Protein AF-A0A699X7J4-F1 (afdb_monomer_lite)

Structure (mmCIF, N/CA/C/O backbone):
data_AF-A0A699X7J4-F1
#
_entry.id   AF-A0A699X7J4-F1
#
loop_
_atom_site.group_PDB
_atom_site.id
_atom_site.type_symbol
_atom_site.label_atom_id
_atom_site.label_alt_id
_atom_site.label_comp_id
_atom_site.label_asym_id
_atom_site.label_entity_id
_atom_site.label_seq_id
_atom_site.pdbx_PDB_ins_code
_atom_site.Cartn_x
_atom_site.Cartn_y
_atom_site.Cartn_z
_atom_site.occupancy
_atom_site.B_iso_or_equiv
_atom_site.auth_seq_id
_atom_site.auth_comp_id
_atom_site.auth_asym_id
_atom_site.auth_atom_id
_atom_site.pdbx_PDB_model_num
ATOM 1 N N . LEU A 1 1 ? 2.467 -15.435 -16.983 1.00 71.25 1 LEU A N 1
ATOM 2 C CA . LEU A 1 1 ? 2.600 -14.748 -15.679 1.00 71.25 1 LEU A CA 1
ATOM 3 C C . LEU A 1 1 ? 1.220 -14.730 -15.041 1.00 71.25 1 LEU A C 1
ATOM 5 O O . LEU A 1 1 ? 0.266 -14.826 -15.805 1.00 71.25 1 LEU A O 1
ATOM 9 N N . PRO A 1 2 ? 1.104 -14.717 -13.706 1.00 89.44 2 PRO A N 1
ATOM 10 C CA . PRO A 1 2 ? -0.199 -14.626 -13.056 1.00 89.44 2 PRO A CA 1
ATOM 11 C C . PRO A 1 2 ? -0.849 -13.268 -13.343 1.00 89.44 2 PRO A C 1
ATOM 13 O O . PRO A 1 2 ? -0.153 -12.257 -13.371 1.00 89.44 2 PRO A O 1
ATOM 16 N N . ASP A 1 3 ? -2.169 -13.260 -13.523 1.00 94.38 3 ASP A N 1
ATOM 17 C CA . ASP A 1 3 ? -2.952 -12.026 -13.681 1.00 94.38 3 ASP A CA 1
ATOM 18 C C . ASP A 1 3 ? -3.275 -11.368 -12.329 1.00 94.38 3 ASP A C 1
ATOM 20 O O . ASP A 1 3 ? -3.465 -10.159 -12.250 1.00 94.38 3 ASP A O 1
ATOM 24 N N . ILE A 1 4 ? -3.319 -12.164 -11.253 1.00 97.06 4 ILE A N 1
ATOM 25 C CA . ILE A 1 4 ? -3.595 -11.716 -9.883 1.00 97.06 4 ILE A CA 1
ATOM 26 C C . ILE A 1 4 ? -2.515 -12.273 -8.958 1.00 97.06 4 ILE A C 1
ATOM 28 O O . ILE A 1 4 ? -2.197 -13.464 -9.000 1.00 97.06 4 ILE A O 1
ATOM 32 N N . VAL A 1 5 ? -1.977 -11.412 -8.098 1.00 96.69 5 VAL A N 1
ATOM 33 C CA . VAL A 1 5 ? -1.006 -11.772 -7.063 1.00 96.69 5 VAL A CA 1
ATOM 34 C C . VAL A 1 5 ? -1.542 -11.299 -5.718 1.00 96.69 5 VAL A C 1
ATOM 36 O O . VAL A 1 5 ? -1.913 -10.140 -5.575 1.00 96.69 5 VAL A O 1
ATOM 39 N N . ILE A 1 6 ? -1.570 -12.204 -4.740 1.00 97.00 6 ILE A N 1
ATOM 40 C CA . ILE A 1 6 ? -1.948 -11.916 -3.354 1.00 97.00 6 ILE A CA 1
ATOM 41 C C . ILE A 1 6 ? -0.735 -12.225 -2.483 1.00 97.00 6 ILE A C 1
ATOM 43 O O . ILE A 1 6 ? -0.165 -13.315 -2.577 1.00 97.00 6 ILE A O 1
ATOM 47 N N . ALA A 1 7 ? -0.321 -11.267 -1.660 1.00 94.81 7 ALA A N 1
ATOM 48 C CA . ALA A 1 7 ? 0.834 -11.403 -0.784 1.00 94.81 7 ALA A CA 1
ATOM 49 C C . ALA A 1 7 ? 0.759 -10.419 0.383 1.00 94.81 7 ALA A C 1
ATOM 51 O O . ALA A 1 7 ? 0.102 -9.387 0.289 1.00 94.81 7 ALA A O 1
ATOM 52 N N . THR A 1 8 ? 1.501 -10.718 1.449 1.00 93.56 8 THR A N 1
ATOM 53 C CA . THR A 1 8 ? 1.848 -9.717 2.463 1.00 93.56 8 THR A CA 1
ATOM 54 C C . THR A 1 8 ? 2.769 -8.663 1.852 1.00 93.56 8 THR A C 1
ATOM 56 O O . THR A 1 8 ? 3.511 -8.956 0.902 1.00 93.56 8 THR A O 1
ATOM 59 N N . SER A 1 9 ? 2.770 -7.448 2.405 1.00 92.25 9 SER A N 1
ATOM 60 C CA . SER A 1 9 ? 3.544 -6.335 1.838 1.00 92.25 9 SER A CA 1
ATOM 61 C C . SER A 1 9 ? 5.043 -6.661 1.778 1.00 92.25 9 SER A C 1
ATOM 63 O O . SER A 1 9 ? 5.692 -6.446 0.754 1.00 92.25 9 SER A O 1
ATOM 65 N N . THR A 1 10 ? 5.565 -7.321 2.814 1.00 92.62 10 THR A N 1
ATOM 66 C CA . THR A 1 10 ? 6.954 -7.794 2.900 1.00 92.62 10 THR A CA 1
ATOM 67 C C . THR A 1 10 ? 7.333 -8.740 1.757 1.00 92.62 10 THR A C 1
ATOM 69 O O . THR A 1 10 ? 8.423 -8.631 1.191 1.00 92.62 10 THR A O 1
ATOM 72 N N . ARG A 1 11 ? 6.445 -9.664 1.364 1.00 94.88 11 ARG A N 1
ATOM 73 C CA . ARG A 1 11 ? 6.698 -10.598 0.254 1.00 94.88 11 ARG A CA 1
ATOM 74 C C . ARG A 1 11 ? 6.549 -9.941 -1.106 1.00 94.88 11 ARG A C 1
ATOM 76 O O . ARG A 1 11 ? 7.405 -10.166 -1.960 1.00 94.88 11 ARG A O 1
ATOM 83 N N . ALA A 1 12 ? 5.522 -9.115 -1.289 1.00 95.12 12 ALA A N 1
ATOM 84 C CA . ALA A 1 12 ? 5.355 -8.343 -2.515 1.00 95.12 12 ALA A CA 1
ATOM 85 C C . ALA A 1 12 ? 6.590 -7.467 -2.773 1.00 95.12 12 ALA A C 1
ATOM 87 O O . ALA A 1 12 ? 7.173 -7.524 -3.854 1.00 95.12 12 ALA A O 1
ATOM 88 N N . ASN A 1 13 ? 7.056 -6.750 -1.749 1.00 94.44 13 ASN A N 1
ATOM 89 C CA . ASN A 1 13 ? 8.235 -5.896 -1.819 1.00 94.44 13 ASN A CA 1
ATOM 90 C C . ASN A 1 13 ? 9.498 -6.681 -2.223 1.00 94.44 13 ASN A C 1
ATOM 92 O O . ASN A 1 13 ? 10.221 -6.270 -3.130 1.00 94.44 13 ASN A O 1
ATOM 96 N N . GLN A 1 14 ? 9.723 -7.859 -1.631 1.00 95.06 14 GLN A N 1
ATOM 97 C CA . GLN A 1 14 ? 10.839 -8.736 -2.009 1.00 95.06 14 GLN A CA 1
ATOM 98 C C . GLN A 1 14 ? 10.786 -9.177 -3.478 1.00 95.06 14 GLN A C 1
ATOM 100 O O . GLN A 1 14 ? 11.824 -9.200 -4.138 1.00 95.06 14 GLN A O 1
ATOM 105 N N . TRP A 1 15 ? 9.606 -9.540 -3.991 1.00 96.19 15 TRP A N 1
ATOM 106 C CA . TRP A 1 15 ? 9.452 -9.975 -5.383 1.00 96.19 15 TRP A CA 1
ATOM 107 C C . TRP A 1 15 ? 9.608 -8.842 -6.389 1.00 96.19 15 TRP A C 1
ATOM 109 O O . TRP A 1 15 ? 10.110 -9.072 -7.487 1.00 96.19 15 TRP A O 1
ATOM 119 N N . VAL A 1 16 ? 9.190 -7.631 -6.030 1.00 95.44 16 VAL A N 1
ATOM 120 C CA . VAL A 1 16 ? 9.404 -6.451 -6.872 1.00 95.44 16 VAL A CA 1
ATOM 121 C C . VAL A 1 16 ? 10.895 -6.110 -6.911 1.00 95.44 16 VAL A C 1
ATOM 123 O O . VAL A 1 16 ? 11.470 -5.988 -7.989 1.00 95.44 16 VAL A O 1
ATOM 126 N N . ASN A 1 17 ? 11.554 -6.060 -5.751 1.00 93.81 17 ASN A N 1
ATOM 127 C CA . ASN A 1 17 ? 12.971 -5.698 -5.650 1.00 93.81 17 ASN A CA 1
ATOM 128 C C . ASN A 1 17 ? 13.929 -6.706 -6.303 1.00 93.81 17 ASN A C 1
ATOM 130 O O . ASN A 1 17 ? 15.015 -6.325 -6.731 1.00 93.81 17 ASN A O 1
ATOM 134 N N . ASN A 1 18 ? 13.556 -7.986 -6.378 1.00 95.62 18 ASN A N 1
ATOM 135 C CA . ASN A 1 18 ? 14.353 -9.007 -7.064 1.00 95.62 18 ASN A CA 1
ATOM 136 C C . ASN A 1 18 ? 13.894 -9.280 -8.510 1.00 95.62 18 ASN A C 1
ATOM 138 O O . ASN A 1 18 ? 14.314 -10.277 -9.097 1.00 95.62 18 ASN A O 1
ATOM 142 N N . GLU A 1 19 ? 13.016 -8.432 -9.052 1.00 93.12 19 GLU A N 1
ATOM 143 C CA . GLU A 1 19 ? 12.459 -8.505 -10.410 1.00 93.12 19 GLU A CA 1
ATOM 144 C C . GLU A 1 19 ? 11.656 -9.784 -10.733 1.00 93.12 19 GLU A C 1
ATOM 146 O O . GLU A 1 19 ? 11.340 -10.050 -11.897 1.00 93.12 19 GLU A O 1
ATOM 151 N N . SER A 1 20 ? 11.270 -10.574 -9.723 1.00 95.00 20 SER A N 1
ATOM 152 C CA . SER A 1 20 ? 10.381 -11.734 -9.909 1.00 95.00 20 SER A CA 1
ATOM 153 C C . SER A 1 20 ? 8.933 -11.318 -10.179 1.00 95.00 20 SER A C 1
ATOM 155 O O . SER A 1 20 ? 8.195 -12.056 -10.835 1.00 95.00 20 SER A O 1
ATOM 157 N N . LEU A 1 21 ? 8.526 -10.141 -9.691 1.00 95.06 21 LEU A N 1
ATOM 158 C CA . LEU A 1 21 ? 7.240 -9.510 -9.971 1.00 95.06 21 LEU A CA 1
ATOM 159 C C . LEU A 1 21 ? 7.469 -8.161 -10.657 1.00 95.06 21 LEU A C 1
ATOM 161 O O . LEU A 1 21 ? 8.026 -7.240 -10.067 1.00 95.06 21 LEU A O 1
ATOM 165 N N . LYS A 1 22 ? 7.012 -8.044 -11.904 1.00 94.62 22 LYS A N 1
ATOM 166 C CA . LYS A 1 22 ? 7.080 -6.802 -12.680 1.00 94.62 22 LYS A CA 1
ATOM 167 C C . LYS A 1 22 ? 5.785 -6.021 -12.539 1.00 94.62 22 LYS A C 1
ATOM 169 O O . LYS A 1 22 ? 4.711 -6.597 -12.701 1.00 94.62 22 LYS A O 1
ATOM 174 N N . LEU A 1 23 ? 5.895 -4.723 -12.272 1.00 95.00 23 LEU A N 1
ATOM 175 C CA . LEU A 1 23 ? 4.738 -3.852 -12.067 1.00 95.00 23 LEU A CA 1
ATOM 176 C C . LEU A 1 23 ? 4.331 -3.083 -13.328 1.00 95.00 23 LEU A C 1
ATOM 178 O O . LEU A 1 23 ? 3.293 -2.444 -13.301 1.00 95.00 23 LEU A O 1
ATOM 182 N N . ASP A 1 24 ? 5.073 -3.174 -14.440 1.00 94.00 24 ASP A N 1
ATOM 183 C CA . ASP A 1 24 ? 4.865 -2.354 -15.651 1.00 94.00 24 ASP A CA 1
ATOM 184 C C . ASP A 1 24 ? 3.434 -2.402 -16.221 1.00 94.00 24 ASP A C 1
ATOM 186 O O . ASP A 1 24 ? 2.985 -1.453 -16.858 1.00 94.00 24 ASP A O 1
ATOM 190 N N . ALA A 1 25 ? 2.724 -3.516 -16.015 1.00 94.19 25 ALA A N 1
ATOM 191 C CA . ALA A 1 25 ? 1.354 -3.732 -16.480 1.00 94.19 25 ALA A CA 1
ATOM 192 C C . ALA A 1 25 ? 0.314 -3.733 -15.342 1.00 94.19 25 ALA A C 1
ATOM 194 O O . ALA A 1 25 ? -0.831 -4.125 -15.567 1.00 94.19 25 ALA A O 1
ATOM 195 N N . LEU A 1 26 ? 0.700 -3.348 -14.120 1.00 96.69 26 LEU A N 1
ATOM 196 C CA . LEU A 1 26 ? -0.203 -3.318 -12.973 1.00 96.69 26 LEU A CA 1
ATOM 197 C C . LEU A 1 26 ? -1.294 -2.267 -13.200 1.00 96.69 26 LEU A C 1
ATOM 199 O O . LEU A 1 26 ? -1.000 -1.109 -13.480 1.00 96.69 26 LEU A O 1
ATOM 203 N N . GLN A 1 27 ? -2.553 -2.675 -13.057 1.00 96.94 27 GLN A N 1
ATOM 204 C CA . GLN A 1 27 ? -3.708 -1.782 -13.201 1.00 96.94 27 GLN A CA 1
ATOM 205 C C . GLN A 1 27 ? -4.379 -1.467 -11.866 1.00 96.94 27 GLN A C 1
ATOM 207 O O . GLN A 1 27 ? -4.907 -0.372 -11.692 1.00 96.94 27 GLN A O 1
ATOM 212 N N . HIS A 1 28 ? -4.337 -2.407 -10.920 1.00 97.00 28 HIS A N 1
ATOM 213 C CA . HIS A 1 28 ? -5.031 -2.296 -9.645 1.00 97.00 28 HIS A CA 1
ATOM 214 C C . HIS A 1 28 ? -4.116 -2.698 -8.492 1.00 97.00 28 HIS A C 1
ATOM 216 O O . HIS A 1 28 ? -3.471 -3.745 -8.547 1.00 97.00 28 HIS A O 1
ATOM 222 N N . LEU A 1 29 ? -4.103 -1.883 -7.441 1.00 96.56 29 LEU A N 1
ATOM 223 C CA . LEU A 1 29 ? -3.525 -2.214 -6.144 1.00 96.56 29 LEU A CA 1
ATOM 224 C C . LEU A 1 29 ? -4.640 -2.204 -5.101 1.00 96.56 29 LEU A C 1
ATOM 226 O O . LEU A 1 29 ? -5.381 -1.229 -4.997 1.00 96.56 29 LEU A O 1
ATOM 230 N N . ILE A 1 30 ? -4.745 -3.283 -4.331 1.00 96.94 30 ILE A N 1
ATOM 231 C CA . ILE A 1 30 ? -5.735 -3.429 -3.265 1.00 96.94 30 ILE A CA 1
ATOM 232 C C . ILE A 1 30 ? -4.975 -3.648 -1.960 1.00 96.94 30 ILE A C 1
ATOM 234 O O . ILE A 1 30 ? -4.148 -4.558 -1.882 1.00 96.94 30 ILE A O 1
ATOM 238 N N . ILE A 1 31 ? -5.250 -2.812 -0.962 1.00 94.62 31 ILE A N 1
ATOM 239 C CA . ILE A 1 31 ? -4.756 -2.966 0.407 1.00 94.62 31 ILE A CA 1
ATOM 240 C C . ILE A 1 31 ? -5.957 -3.335 1.271 1.00 94.62 31 ILE A C 1
ATOM 242 O O . ILE A 1 31 ? -6.860 -2.523 1.459 1.00 94.62 31 ILE A O 1
ATOM 246 N N . ASP A 1 32 ? -5.973 -4.574 1.744 1.00 94.19 32 ASP A N 1
ATOM 247 C CA . ASP A 1 32 ? -6.982 -5.078 2.674 1.00 94.19 32 ASP A CA 1
ATOM 248 C C . ASP A 1 32 ? -6.474 -4.962 4.116 1.00 94.19 32 ASP A C 1
ATOM 250 O O . ASP A 1 32 ? -5.261 -4.966 4.326 1.00 94.19 32 ASP A O 1
ATOM 254 N N . GLU A 1 33 ? -7.387 -4.839 5.081 1.00 92.75 33 GLU A N 1
ATOM 255 C CA . GLU A 1 33 ? -7.081 -4.617 6.507 1.00 92.75 33 GLU A CA 1
ATOM 256 C C . GLU A 1 33 ? -5.998 -3.538 6.720 1.00 92.75 33 GLU A C 1
ATOM 258 O O . GLU A 1 33 ? -4.976 -3.755 7.374 1.00 92.75 33 GLU A O 1
ATOM 263 N N . ALA A 1 34 ? -6.179 -2.374 6.092 1.00 91.56 34 ALA A N 1
ATOM 264 C CA . ALA A 1 34 ? -5.139 -1.354 5.973 1.00 91.56 34 ALA A CA 1
ATOM 265 C C . ALA A 1 34 ? -4.608 -0.839 7.330 1.00 91.56 34 ALA A C 1
ATOM 267 O O . ALA A 1 34 ? -3.419 -0.539 7.444 1.00 91.56 34 ALA A O 1
ATOM 268 N N . ASP A 1 35 ? -5.452 -0.797 8.363 1.00 87.81 35 ASP A N 1
ATOM 269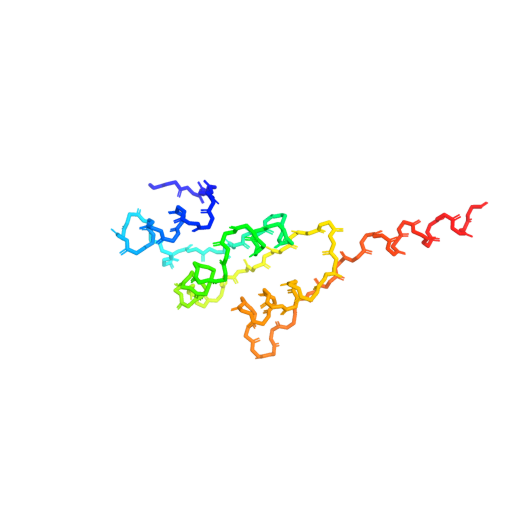 C CA . ASP A 1 35 ? -5.087 -0.488 9.752 1.00 87.81 35 ASP A CA 1
ATOM 270 C C . ASP A 1 35 ? -4.124 -1.526 10.362 1.00 87.81 35 ASP A C 1
ATOM 272 O O . ASP A 1 35 ? -3.185 -1.189 11.094 1.00 87.81 35 ASP A O 1
ATOM 276 N N . LEU A 1 36 ? -4.296 -2.799 10.015 1.00 89.75 36 LEU A N 1
ATOM 277 C CA . LEU A 1 36 ? -3.406 -3.878 10.432 1.00 89.75 36 LEU A CA 1
ATOM 278 C C . LEU A 1 36 ? -2.125 -3.917 9.595 1.00 89.75 36 LEU A C 1
ATOM 280 O O . LEU A 1 36 ? -1.036 -4.085 10.142 1.00 89.75 36 LEU A O 1
ATOM 284 N N . VAL A 1 37 ? -2.218 -3.722 8.280 1.00 89.62 37 VAL A N 1
ATOM 285 C CA . VAL A 1 37 ? -1.053 -3.795 7.383 1.00 89.62 37 VAL A CA 1
ATOM 286 C C . VAL A 1 37 ? 0.039 -2.813 7.805 1.00 89.62 37 VAL A C 1
ATOM 288 O O . VAL A 1 37 ? 1.195 -3.204 7.953 1.00 89.62 37 VAL A O 1
ATOM 291 N N . ILE A 1 38 ? -0.311 -1.554 8.065 1.00 85.19 38 ILE A N 1
ATOM 292 C CA . ILE A 1 38 ? 0.663 -0.547 8.505 1.00 85.19 38 ILE A CA 1
ATOM 293 C C . ILE A 1 38 ? 1.210 -0.814 9.914 1.00 85.19 38 ILE A C 1
ATOM 295 O O . ILE A 1 38 ? 2.399 -0.596 10.156 1.00 85.19 38 ILE A O 1
ATOM 299 N N . SER A 1 39 ? 0.382 -1.322 10.832 1.00 83.94 39 SER A N 1
ATOM 300 C CA . SER A 1 39 ? 0.794 -1.576 12.217 1.00 83.94 39 SER A CA 1
ATOM 301 C C . SER A 1 39 ? 1.686 -2.813 12.368 1.00 83.94 39 SER A C 1
ATOM 303 O O . SER A 1 39 ? 2.574 -2.814 13.224 1.00 83.94 39 SER A O 1
ATOM 305 N N . TYR A 1 40 ? 1.500 -3.845 11.537 1.00 83.38 40 TYR A N 1
ATOM 306 C CA . TYR A 1 40 ? 2.278 -5.088 11.600 1.00 83.38 40 TYR A CA 1
ATOM 307 C C . TYR A 1 40 ? 3.490 -5.124 10.671 1.00 83.38 40 TYR A C 1
ATOM 309 O O . TYR A 1 40 ? 4.557 -5.571 11.097 1.00 83.38 40 TYR A O 1
ATOM 317 N N . ASP A 1 41 ? 3.339 -4.700 9.415 1.00 75.81 41 ASP A N 1
ATOM 318 C CA . ASP A 1 41 ? 4.414 -4.833 8.428 1.00 75.81 41 ASP A CA 1
ATOM 319 C C . ASP A 1 41 ? 5.409 -3.666 8.487 1.00 75.81 41 ASP A C 1
ATOM 321 O O . ASP A 1 41 ? 6.544 -3.802 8.031 1.00 75.81 41 ASP A O 1
ATOM 325 N N . GLY A 1 42 ? 5.020 -2.541 9.092 1.00 75.31 42 GLY A N 1
ATOM 326 C CA . GLY A 1 42 ? 5.833 -1.335 9.156 1.00 75.31 42 GLY A CA 1
ATOM 327 C C . GLY A 1 42 ? 5.841 -0.549 7.842 1.00 75.31 42 GLY A C 1
ATOM 328 O O . GLY A 1 42 ? 5.693 -1.077 6.738 1.00 75.31 42 GLY A O 1
ATOM 329 N N . GLU A 1 43 ? 6.028 0.761 7.966 1.00 85.19 43 GLU A N 1
ATOM 330 C CA . GLU A 1 43 ? 5.846 1.709 6.863 1.00 85.19 43 GLU A CA 1
ATOM 331 C C . GLU A 1 43 ? 6.892 1.559 5.740 1.00 85.19 43 GLU A C 1
ATOM 333 O O . GLU A 1 43 ? 6.613 1.860 4.582 1.00 85.19 43 GLU A O 1
ATOM 338 N N . GLU A 1 44 ? 8.087 1.041 6.046 1.00 89.38 44 GLU A N 1
ATOM 339 C CA . GLU A 1 44 ? 9.225 0.991 5.114 1.00 89.38 44 GLU A CA 1
ATOM 340 C C . GLU A 1 44 ? 8.946 0.178 3.834 1.00 89.38 44 GLU A C 1
ATOM 342 O O . GLU A 1 44 ? 9.295 0.602 2.726 1.00 89.38 44 GLU A O 1
ATOM 347 N N . TYR A 1 45 ? 8.277 -0.976 3.950 1.00 89.75 45 TYR A N 1
ATOM 348 C CA . TYR A 1 45 ? 7.983 -1.833 2.795 1.00 89.75 45 TYR A CA 1
ATOM 349 C C . TYR A 1 45 ? 6.884 -1.237 1.925 1.00 89.75 45 TYR A C 1
ATOM 351 O O . TYR A 1 45 ? 6.946 -1.336 0.696 1.00 89.75 45 TYR A O 1
ATOM 359 N N . LEU A 1 46 ? 5.898 -0.602 2.560 1.00 91.31 46 LEU A N 1
ATOM 360 C CA . LEU A 1 46 ? 4.815 0.098 1.883 1.00 91.31 46 LEU A CA 1
ATOM 361 C C . LEU A 1 46 ? 5.361 1.315 1.140 1.00 91.31 46 LEU A C 1
ATOM 363 O O . LEU A 1 46 ? 5.001 1.518 -0.016 1.00 91.31 46 LEU A O 1
ATOM 367 N N . GLN A 1 47 ? 6.298 2.054 1.743 1.00 92.25 47 GLN A N 1
ATOM 368 C CA . GLN A 1 47 ? 6.948 3.195 1.100 1.00 92.25 47 GLN A CA 1
ATOM 369 C C . GLN A 1 47 ? 7.735 2.779 -0.134 1.00 92.25 47 GLN A C 1
ATOM 371 O O . GLN A 1 47 ? 7.599 3.374 -1.204 1.00 92.25 47 GLN A O 1
ATOM 376 N N . SER A 1 48 ? 8.526 1.715 -0.005 1.00 92.62 48 SER A N 1
ATOM 377 C CA . SER A 1 48 ? 9.278 1.175 -1.131 1.00 92.62 48 SER A CA 1
ATOM 378 C C . SER A 1 48 ? 8.359 0.650 -2.241 1.00 92.62 48 SER A C 1
ATOM 380 O O . SER A 1 48 ? 8.683 0.844 -3.409 1.00 92.62 48 SER A O 1
ATOM 382 N N . LEU A 1 49 ? 7.219 0.032 -1.911 1.00 92.94 49 LEU A N 1
ATOM 383 C CA . LEU A 1 49 ? 6.237 -0.390 -2.913 1.00 92.94 49 LEU A CA 1
ATOM 384 C C . LEU A 1 49 ? 5.585 0.809 -3.605 1.00 92.94 49 LEU A C 1
ATOM 386 O O . LEU A 1 49 ? 5.551 0.839 -4.832 1.00 92.94 49 LEU A O 1
ATOM 390 N N . ALA A 1 50 ? 5.117 1.800 -2.842 1.00 92.81 50 ALA A N 1
ATOM 391 C CA . ALA A 1 50 ? 4.467 2.999 -3.365 1.00 92.81 50 ALA A CA 1
ATOM 392 C C . ALA A 1 50 ? 5.364 3.752 -4.360 1.00 92.81 50 ALA A C 1
ATOM 394 O O . ALA A 1 50 ? 4.906 4.138 -5.434 1.00 92.81 50 ALA A O 1
ATOM 395 N N . ALA A 1 51 ? 6.661 3.873 -4.056 1.00 92.81 51 ALA A N 1
ATOM 396 C CA . ALA A 1 51 ? 7.641 4.531 -4.920 1.00 92.81 51 ALA A CA 1
ATOM 397 C C . ALA A 1 51 ? 7.890 3.815 -6.264 1.00 92.81 51 ALA A C 1
ATOM 399 O O . ALA A 1 51 ? 8.411 4.427 -7.196 1.00 92.81 51 ALA A O 1
ATOM 400 N N . LEU A 1 52 ? 7.551 2.526 -6.366 1.00 93.62 52 LEU A N 1
ATOM 401 C CA . LEU A 1 52 ? 7.768 1.695 -7.556 1.00 93.62 52 LEU A CA 1
ATOM 402 C C . LEU A 1 52 ? 6.494 1.492 -8.387 1.00 93.62 52 LEU A C 1
ATOM 404 O O . LEU A 1 52 ? 6.548 0.843 -9.435 1.00 93.62 52 LEU A O 1
ATOM 408 N N . LEU A 1 53 ? 5.351 2.022 -7.942 1.00 93.69 53 LEU A N 1
ATOM 409 C CA . LEU A 1 53 ? 4.101 1.905 -8.685 1.00 93.69 53 LEU A CA 1
ATOM 410 C C . LEU A 1 53 ? 4.162 2.729 -9.979 1.00 93.69 53 LEU A C 1
ATOM 412 O O . LEU A 1 53 ? 4.550 3.900 -9.949 1.00 93.69 53 LEU A O 1
ATOM 416 N N . PRO A 1 54 ? 3.744 2.161 -11.123 1.00 93.88 54 PRO A N 1
ATOM 417 C CA . PRO A 1 54 ? 3.609 2.944 -12.338 1.00 93.88 54 PRO A CA 1
ATOM 418 C C . PRO A 1 54 ? 2.453 3.953 -12.219 1.00 93.88 54 PRO A C 1
ATOM 420 O O . PRO A 1 54 ? 1.532 3.781 -11.414 1.00 93.88 54 PRO A O 1
ATOM 423 N N . PRO A 1 55 ? 2.458 5.010 -13.046 1.00 90.88 55 PRO A N 1
ATOM 424 C CA . PRO A 1 55 ? 1.336 5.935 -13.116 1.00 90.88 55 PRO A CA 1
ATOM 425 C C . PRO A 1 55 ? 0.068 5.230 -13.620 1.00 90.88 55 PRO A C 1
ATOM 427 O O . PRO A 1 55 ? 0.134 4.321 -14.446 1.00 90.88 55 PRO A O 1
ATOM 430 N N . GLY A 1 56 ? -1.098 5.690 -13.164 1.00 91.25 56 GLY A N 1
ATOM 431 C CA . GLY A 1 56 ? -2.396 5.177 -13.620 1.00 91.25 56 GLY A CA 1
ATOM 432 C C . GLY A 1 56 ? -2.877 3.896 -12.930 1.00 91.25 56 GLY A C 1
ATOM 433 O O . GLY A 1 56 ? -3.918 3.371 -13.318 1.00 91.25 56 GLY A O 1
ATOM 434 N N . VAL A 1 57 ? -2.173 3.406 -11.903 1.00 94.94 57 VAL A N 1
ATOM 435 C CA . VAL A 1 57 ? -2.669 2.316 -11.048 1.00 94.94 57 VAL A CA 1
ATOM 436 C C . VAL A 1 57 ? -3.850 2.818 -10.224 1.00 94.94 57 VAL A C 1
ATOM 438 O O . VAL A 1 57 ? -3.711 3.752 -9.431 1.00 94.94 57 VAL A O 1
ATOM 441 N N . GLN A 1 58 ? -5.003 2.170 -10.362 1.00 95.25 58 GLN A N 1
ATOM 442 C CA . GLN A 1 58 ? -6.132 2.402 -9.472 1.00 95.25 58 GLN A CA 1
ATOM 443 C C . GLN A 1 58 ? -5.848 1.749 -8.119 1.00 95.25 58 GLN A C 1
ATOM 445 O O . GLN A 1 58 ? -5.568 0.552 -8.046 1.00 95.25 58 GLN A O 1
ATOM 450 N N . LYS A 1 59 ? -5.948 2.526 -7.044 1.00 94.75 59 LYS A N 1
ATOM 451 C CA . LYS A 1 59 ? -5.706 2.042 -5.685 1.00 94.75 59 LYS A CA 1
ATOM 452 C C . LYS A 1 59 ? -7.029 1.922 -4.934 1.00 94.75 59 LYS A C 1
ATOM 454 O O . LYS A 1 59 ? -7.870 2.814 -5.027 1.00 94.75 59 LYS A O 1
ATOM 459 N N . LEU A 1 60 ? -7.208 0.827 -4.206 1.00 95.19 60 LEU A N 1
ATOM 460 C CA . LEU A 1 60 ? -8.331 0.602 -3.301 1.00 95.19 60 LEU A CA 1
ATOM 461 C C . LEU A 1 60 ? -7.781 0.230 -1.926 1.00 95.19 60 LEU A C 1
ATOM 463 O O . LEU A 1 60 ? -6.855 -0.574 -1.828 1.00 95.19 60 LEU A O 1
ATOM 467 N N . MET A 1 61 ? -8.361 0.804 -0.876 1.00 93.94 61 MET A N 1
ATOM 468 C CA . MET A 1 61 ? -8.012 0.488 0.507 1.00 93.94 61 MET A CA 1
ATOM 469 C C . MET A 1 61 ? -9.277 0.117 1.273 1.00 93.94 61 MET A C 1
ATOM 471 O O . MET A 1 61 ? -10.288 0.811 1.170 1.00 93.94 61 MET A O 1
ATOM 475 N N . MET A 1 62 ? -9.213 -0.979 2.019 1.00 93.50 62 MET A N 1
ATOM 476 C CA . MET A 1 62 ? -10.272 -1.458 2.899 1.00 93.50 62 MET A CA 1
ATOM 477 C 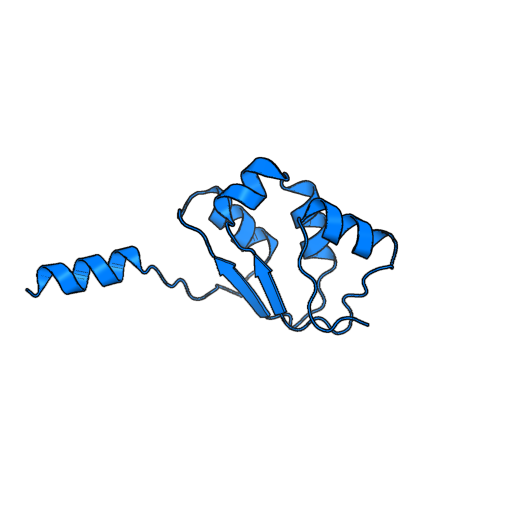C . MET A 1 62 ? -9.732 -1.502 4.326 1.00 93.50 62 MET A C 1
ATOM 479 O O . MET A 1 62 ? -8.618 -1.964 4.560 1.00 93.50 62 MET A O 1
ATOM 483 N N . SER A 1 63 ? -10.505 -0.982 5.276 1.00 92.25 63 SER A N 1
ATOM 484 C CA . SER A 1 63 ? -10.135 -0.952 6.690 1.00 92.25 63 SER A CA 1
ATOM 485 C C . SER A 1 63 ? -11.380 -1.050 7.557 1.00 92.25 63 SER A C 1
ATOM 487 O O . SER A 1 63 ? -12.419 -0.486 7.209 1.00 92.25 63 SER A O 1
ATOM 489 N N . ALA A 1 64 ? -11.268 -1.738 8.692 1.00 90.38 64 ALA A N 1
ATOM 490 C CA . ALA A 1 64 ? -12.324 -1.764 9.700 1.00 90.38 64 ALA A CA 1
ATOM 491 C C . ALA A 1 64 ? -12.350 -0.469 10.525 1.00 90.38 64 ALA A C 1
ATOM 493 O O . ALA A 1 64 ? -13.393 -0.095 11.063 1.00 90.38 64 ALA A O 1
ATOM 494 N N . THR A 1 65 ? -11.208 0.214 10.631 1.00 86.25 65 THR A N 1
ATOM 495 C CA . THR A 1 65 ? -11.067 1.444 11.408 1.00 86.25 65 THR A CA 1
ATOM 496 C C . THR A 1 65 ? -10.551 2.601 10.554 1.00 86.25 65 THR A C 1
ATOM 498 O O . THR A 1 65 ? -9.780 2.420 9.610 1.00 86.25 65 THR A O 1
ATOM 501 N N . LEU A 1 66 ? -11.005 3.814 10.873 1.00 78.81 66 LEU A N 1
ATOM 502 C CA . LEU A 1 66 ? -10.505 5.060 10.291 1.00 78.81 66 LEU A CA 1
ATOM 503 C C . LEU A 1 66 ? -9.612 5.741 11.328 1.00 78.81 66 LEU A C 1
ATOM 505 O O . LEU A 1 66 ? -10.101 6.448 12.209 1.00 78.81 66 LEU A O 1
ATOM 509 N N . THR A 1 67 ? -8.314 5.469 11.256 1.00 79.19 67 THR A N 1
ATOM 510 C CA . THR A 1 67 ? -7.311 5.945 12.217 1.00 79.19 67 THR A CA 1
ATOM 511 C C . THR A 1 67 ? -6.254 6.823 11.539 1.00 79.19 67 THR A C 1
ATOM 513 O O . THR A 1 67 ? -6.217 6.923 10.311 1.00 79.19 67 THR A O 1
ATOM 516 N N . GLU A 1 68 ? -5.376 7.458 12.325 1.00 81.69 68 GLU A N 1
ATOM 517 C CA . GLU A 1 68 ? -4.265 8.280 11.805 1.00 81.69 68 GLU A CA 1
ATOM 518 C C . GLU A 1 68 ? -3.332 7.471 10.883 1.00 81.69 68 GLU A C 1
ATOM 520 O O . GLU A 1 68 ? -2.745 7.992 9.930 1.00 81.69 68 GLU A O 1
ATOM 525 N N . GLU A 1 69 ? -3.235 6.163 11.115 1.00 82.69 69 GLU A N 1
ATOM 526 C CA . GLU A 1 69 ? -2.479 5.250 10.271 1.00 82.69 69 GLU A CA 1
ATOM 527 C C . GLU A 1 69 ? -3.058 5.147 8.846 1.00 82.69 69 GLU A C 1
ATOM 529 O O . GLU A 1 69 ? -2.307 5.070 7.872 1.00 82.69 69 GLU A O 1
ATOM 534 N N . ILE A 1 70 ? -4.382 5.232 8.685 1.00 86.00 70 ILE A N 1
ATOM 535 C CA . ILE A 1 70 ? -5.010 5.269 7.356 1.00 86.00 70 ILE A CA 1
ATOM 536 C C . ILE A 1 70 ? -4.666 6.564 6.622 1.00 86.00 70 ILE A C 1
ATOM 538 O O . ILE A 1 70 ? -4.423 6.537 5.415 1.00 86.00 70 ILE A O 1
ATOM 542 N N . ASP A 1 71 ? -4.594 7.692 7.324 1.00 88.00 71 ASP A N 1
ATOM 543 C CA . ASP A 1 71 ? -4.190 8.963 6.714 1.00 88.00 71 ASP A CA 1
A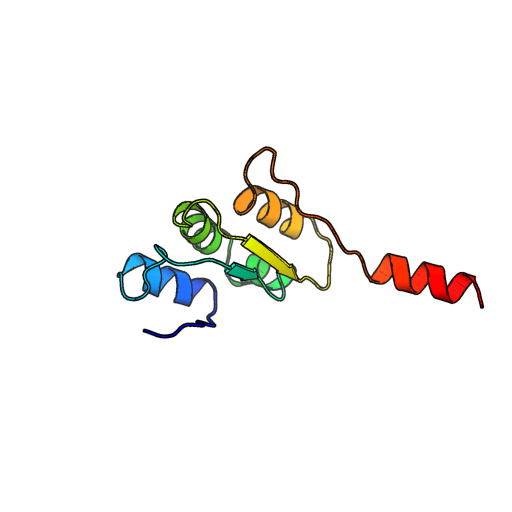TOM 544 C C . ASP A 1 71 ? -2.715 8.947 6.280 1.00 88.00 71 ASP A C 1
ATOM 546 O O . ASP A 1 71 ? -2.356 9.521 5.245 1.00 88.00 71 ASP A O 1
ATOM 550 N N . THR A 1 72 ? -1.878 8.190 6.991 1.00 88.69 72 THR A N 1
ATOM 551 C CA . THR A 1 72 ? -0.496 7.910 6.576 1.00 88.69 72 THR A CA 1
ATOM 552 C C . THR A 1 72 ? -0.469 7.112 5.270 1.00 88.69 72 THR A C 1
ATOM 554 O O . THR A 1 72 ? 0.210 7.502 4.320 1.00 88.69 72 THR A O 1
ATOM 557 N N . LEU A 1 73 ? -1.271 6.046 5.160 1.00 90.19 73 LEU A N 1
ATOM 558 C CA . LEU A 1 73 ? -1.375 5.264 3.922 1.00 90.19 73 LEU A CA 1
ATOM 559 C C . LEU A 1 73 ? -1.941 6.067 2.750 1.00 90.19 73 LEU A C 1
ATOM 561 O O . LEU A 1 73 ? -1.462 5.917 1.625 1.00 90.19 73 LEU A O 1
ATOM 565 N N . LYS A 1 74 ? -2.919 6.948 2.993 1.00 90.69 74 LYS A N 1
ATOM 566 C CA . LYS A 1 74 ? -3.420 7.870 1.965 1.00 90.69 74 LYS A CA 1
ATOM 567 C C . LYS A 1 74 ? -2.291 8.743 1.436 1.00 90.69 74 LYS A C 1
ATOM 569 O O . LYS A 1 74 ? -2.049 8.737 0.238 1.00 90.69 74 LYS A O 1
ATOM 574 N N . THR A 1 75 ? -1.557 9.404 2.329 1.00 90.00 75 THR A N 1
ATOM 575 C 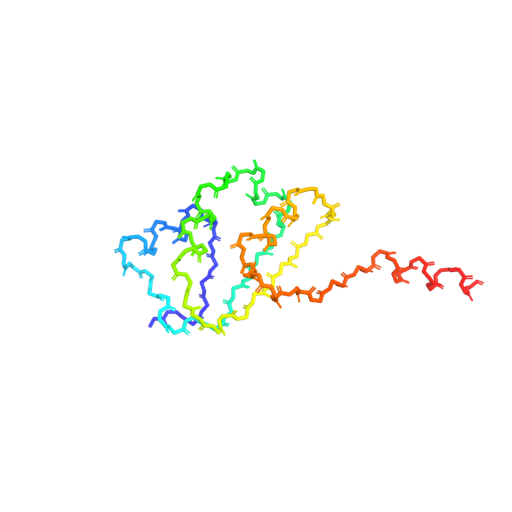CA . THR A 1 75 ? -0.420 10.265 1.960 1.00 90.00 75 THR A CA 1
ATOM 576 C C . THR A 1 75 ? 0.650 9.497 1.184 1.00 90.00 75 THR A C 1
ATOM 578 O O . THR A 1 75 ? 1.333 10.052 0.326 1.00 90.00 75 THR A O 1
ATOM 581 N N . LEU A 1 76 ? 0.799 8.205 1.473 1.00 91.06 76 LEU A N 1
ATOM 582 C CA . LEU A 1 76 ? 1.813 7.380 0.847 1.00 91.06 76 LEU A CA 1
ATOM 583 C C . LEU A 1 76 ? 1.451 6.910 -0.567 1.00 91.06 76 LEU A C 1
ATOM 585 O O . LEU A 1 76 ? 2.292 6.927 -1.465 1.00 91.06 76 LEU A O 1
ATOM 589 N N . PHE A 1 77 ? 0.216 6.444 -0.761 1.00 91.81 77 PHE A N 1
ATOM 590 C CA . PHE A 1 77 ? -0.221 5.815 -2.013 1.00 91.81 77 PHE A CA 1
ATOM 591 C C . PHE A 1 77 ? -0.957 6.769 -2.960 1.00 91.81 77 PHE A C 1
ATOM 593 O O . PHE A 1 77 ? -1.088 6.486 -4.161 1.00 91.81 77 PHE A O 1
ATOM 600 N N . PHE A 1 78 ? -1.434 7.895 -2.445 1.00 90.06 78 PHE A N 1
ATOM 601 C CA . PHE A 1 78 ? -2.176 8.895 -3.191 1.00 90.06 78 PHE A CA 1
ATOM 602 C C . PHE A 1 78 ? -1.358 10.183 -3.222 1.00 90.06 78 PHE A C 1
ATOM 604 O O . PHE A 1 78 ? -1.020 10.752 -2.189 1.00 90.06 78 PHE A O 1
ATOM 611 N N . VAL A 1 79 ? -0.974 10.598 -4.428 1.00 81.00 79 VAL A N 1
ATOM 612 C CA . VAL A 1 79 ? -0.161 11.802 -4.634 1.00 81.00 79 VAL A CA 1
ATOM 613 C C . VAL A 1 79 ? -1.000 13.062 -4.426 1.00 81.00 79 VAL A C 1
ATOM 615 O O . VAL A 1 79 ? -2.225 13.020 -4.536 1.00 81.00 79 VAL A O 1
ATOM 618 N N . ASP A 1 80 ? -0.339 14.195 -4.180 1.00 72.44 80 ASP A N 1
ATOM 619 C CA . ASP A 1 80 ? -0.997 15.491 -3.987 1.00 72.44 80 ASP A CA 1
ATOM 620 C C . ASP A 1 80 ? -2.027 15.784 -5.096 1.00 72.44 80 ASP A C 1
ATOM 622 O O . ASP A 1 80 ? -1.687 15.923 -6.274 1.00 72.44 80 ASP A O 1
ATOM 626 N N . GLY A 1 81 ? -3.299 15.894 -4.700 1.00 71.56 81 GLY A N 1
ATOM 627 C CA . GLY A 1 81 ? -4.434 16.158 -5.591 1.00 71.56 81 GLY A CA 1
ATOM 628 C C . GLY A 1 81 ? -5.235 14.925 -6.028 1.00 71.56 81 GLY A C 1
ATOM 629 O O . GLY A 1 81 ? -6.289 15.094 -6.639 1.00 71.56 81 GLY A O 1
ATOM 630 N N . GLU A 1 82 ? -4.792 13.709 -5.700 1.00 80.12 82 GLU A N 1
ATOM 631 C CA . GLU A 1 82 ? -5.575 12.476 -5.844 1.00 80.12 82 GLU A CA 1
ATOM 632 C C . GLU A 1 82 ? -6.236 12.118 -4.505 1.00 80.12 82 GLU A C 1
ATOM 634 O O . GLU A 1 82 ? -5.739 11.280 -3.767 1.00 80.12 82 GLU A O 1
ATOM 639 N N . GLU A 1 83 ? -7.365 12.733 -4.155 1.00 84.44 83 GLU A N 1
ATOM 640 C CA . GLU A 1 83 ? -8.112 12.284 -2.971 1.00 84.44 83 GLU A CA 1
ATOM 641 C C . GLU A 1 83 ? -8.980 11.061 -3.315 1.00 84.44 83 GLU A C 1
ATOM 643 O O . GLU A 1 83 ? -9.752 11.112 -4.280 1.00 84.44 83 GLU A O 1
ATOM 648 N N . PRO A 1 84 ? -8.872 9.943 -2.569 1.00 90.50 84 PRO A N 1
ATO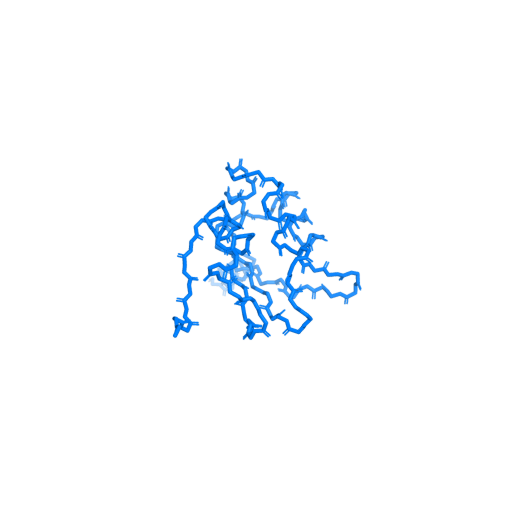M 649 C CA . PRO A 1 84 ? -9.767 8.814 -2.763 1.00 90.50 84 PRO A CA 1
ATOM 650 C C . PRO A 1 84 ? -11.178 9.157 -2.284 1.00 90.50 84 PRO A C 1
ATOM 652 O O . PRO A 1 84 ? -11.357 9.785 -1.241 1.00 90.50 84 PRO A O 1
ATOM 655 N N . GLU A 1 85 ? -12.182 8.654 -2.998 1.00 91.62 85 GLU A N 1
ATOM 656 C CA . GLU A 1 85 ? -13.552 8.648 -2.489 1.00 91.62 85 GLU A CA 1
ATOM 657 C C . GLU A 1 85 ? -13.622 7.758 -1.239 1.00 91.62 85 GLU A C 1
ATOM 659 O O . GLU A 1 85 ? -13.215 6.592 -1.272 1.00 91.62 85 GLU A O 1
ATOM 664 N N . VAL A 1 86 ? -14.134 8.303 -0.134 1.00 90.12 86 VAL A N 1
ATOM 665 C CA . VAL A 1 86 ? -14.256 7.579 1.136 1.00 90.12 86 VAL A CA 1
ATOM 666 C C . VAL A 1 86 ? -15.677 7.055 1.289 1.00 90.12 86 VAL A C 1
ATOM 668 O O . VAL A 1 86 ? -16.624 7.823 1.445 1.00 90.12 86 VAL A O 1
ATOM 671 N N . LEU A 1 87 ? -15.808 5.731 1.296 1.00 90.62 87 LEU A N 1
ATOM 672 C CA . LEU A 1 87 ? -17.068 5.041 1.554 1.00 90.62 87 LEU A CA 1
ATOM 673 C C . LEU A 1 87 ? -17.106 4.581 3.016 1.00 90.62 87 LEU A C 1
ATOM 675 O O . LEU A 1 87 ? -16.555 3.538 3.360 1.00 90.62 87 LEU A O 1
ATOM 679 N N . ASP A 1 88 ? -17.744 5.373 3.880 1.00 88.94 88 ASP A N 1
ATOM 680 C CA . ASP A 1 88 ? -17.959 5.024 5.288 1.00 88.94 88 ASP A CA 1
ATOM 681 C C . ASP A 1 88 ? -19.322 4.346 5.483 1.00 88.94 88 ASP A C 1
ATOM 683 O O . ASP A 1 88 ? -20.347 5.002 5.707 1.00 88.94 88 ASP A O 1
ATOM 687 N N . LEU A 1 89 ? -19.299 3.013 5.436 1.00 85.94 89 LEU A N 1
ATOM 688 C CA . LEU A 1 89 ? -20.479 2.164 5.600 1.00 85.94 89 LEU A CA 1
ATOM 689 C C . LEU A 1 89 ? -21.105 2.284 6.997 1.00 85.94 89 LEU A C 1
ATOM 691 O O . LEU A 1 89 ? -22.324 2.187 7.125 1.00 85.94 89 LEU A O 1
ATOM 695 N N . SER A 1 90 ? -20.312 2.570 8.037 1.00 81.00 90 SER A N 1
ATOM 696 C CA . SER A 1 90 ? -20.834 2.703 9.405 1.00 81.00 90 SER A CA 1
ATOM 697 C C . SER A 1 90 ? -21.797 3.889 9.527 1.00 81.00 90 SER A C 1
ATOM 699 O O . SER A 1 90 ? -22.820 3.831 10.216 1.00 81.00 90 SER A O 1
ATOM 701 N N . SER A 1 91 ? -21.506 4.963 8.790 1.00 74.06 91 SER A N 1
ATOM 702 C CA . SER A 1 91 ? -22.341 6.159 8.739 1.00 74.06 91 SER A CA 1
ATOM 703 C C . SER A 1 91 ? -23.633 5.956 7.938 1.00 74.06 91 SER A C 1
ATOM 705 O O . SER A 1 91 ? -24.632 6.627 8.211 1.00 74.06 91 SER A O 1
ATOM 707 N N . GLU A 1 92 ? -23.631 5.054 6.953 1.00 72.81 92 GLU A N 1
ATOM 708 C CA . GLU A 1 92 ? -24.810 4.720 6.148 1.00 72.81 92 GLU A CA 1
ATOM 709 C C . GLU A 1 92 ? -25.764 3.805 6.920 1.00 72.81 92 GLU A C 1
ATOM 711 O O . GLU A 1 92 ? -26.953 4.114 7.023 1.00 72.81 92 GLU A O 1
ATOM 716 N N . GLU A 1 93 ? -25.236 2.772 7.579 1.00 73.62 93 GLU A N 1
ATOM 717 C CA . GLU A 1 93 ? -26.015 1.876 8.443 1.00 73.62 93 GLU A CA 1
ATOM 718 C C . GLU A 1 93 ? -26.713 2.642 9.585 1.00 73.62 93 GLU A C 1
ATOM 720 O O . GLU A 1 93 ? -27.885 2.399 9.895 1.00 73.62 93 GLU A O 1
ATOM 725 N N . ALA A 1 94 ? -26.036 3.632 10.182 1.00 70.62 94 ALA A N 1
ATOM 726 C CA . ALA A 1 94 ? -26.613 4.478 11.229 1.00 70.62 94 ALA A CA 1
ATOM 727 C C . ALA A 1 94 ? -27.776 5.360 10.725 1.00 70.62 94 ALA A C 1
ATOM 729 O O . ALA A 1 94 ? -28.753 5.591 11.448 1.00 70.62 94 ALA A O 1
ATOM 730 N N . LYS A 1 95 ? -27.704 5.852 9.480 1.00 69.12 95 LYS A N 1
ATOM 731 C CA . LYS A 1 95 ? -28.773 6.662 8.869 1.00 69.12 95 LYS A CA 1
ATOM 732 C C . LYS A 1 95 ? -30.017 5.824 8.579 1.00 69.12 95 LYS A C 1
ATOM 734 O O . LYS A 1 95 ? -31.119 6.295 8.849 1.00 69.12 95 LYS A O 1
ATOM 739 N N . GLU A 1 96 ? -29.851 4.589 8.105 1.00 67.69 96 GLU A N 1
ATOM 740 C CA . GLU A 1 96 ? -30.967 3.674 7.821 1.00 67.69 96 GLU A CA 1
ATOM 741 C C . GLU A 1 96 ? -31.716 3.245 9.092 1.00 67.69 96 GLU A C 1
ATOM 743 O O . GLU A 1 96 ? -32.950 3.245 9.114 1.00 67.69 96 GLU A O 1
ATOM 748 N N . GLN A 1 97 ? -30.999 2.965 10.187 1.00 59.25 97 GLN A N 1
ATOM 749 C CA . GLN A 1 97 ? -31.623 2.602 11.467 1.00 59.25 97 GLN A CA 1
ATOM 750 C C . GLN A 1 97 ? -32.441 3.734 12.100 1.00 59.25 97 GLN A C 1
ATOM 752 O O . GLN A 1 97 ? -33.395 3.462 12.821 1.00 59.25 97 GLN A O 1
ATOM 757 N N . THR A 1 98 ? -32.100 4.997 11.835 1.00 57.19 98 THR A N 1
ATOM 758 C CA . THR A 1 98 ? -32.811 6.153 12.416 1.00 57.19 98 THR A CA 1
ATOM 759 C C . THR A 1 98 ? -34.144 6.437 11.705 1.00 57.19 98 THR A C 1
ATOM 761 O O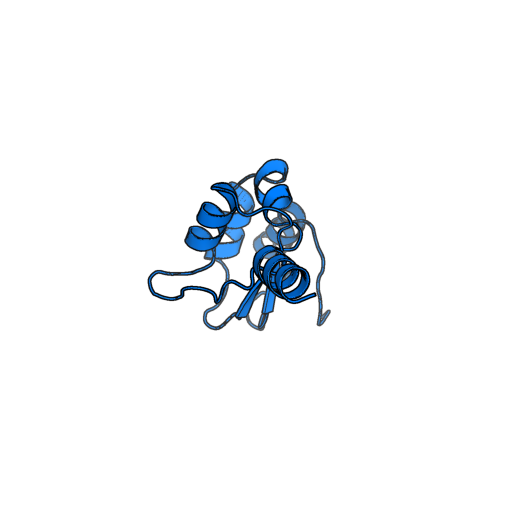 . THR A 1 98 ? -34.965 7.210 12.198 1.00 57.19 98 THR A O 1
ATOM 764 N N . THR A 1 99 ? -34.371 5.830 10.537 1.00 58.62 99 THR A N 1
ATOM 765 C CA . THR A 1 99 ? -35.597 5.992 9.737 1.00 58.62 99 THR A CA 1
ATOM 766 C C . THR A 1 99 ? -36.642 4.885 9.933 1.00 58.62 99 THR A C 1
ATOM 768 O O . THR A 1 99 ? -37.708 4.959 9.317 1.00 58.62 99 THR A O 1
ATOM 771 N N . LEU A 1 100 ? -36.362 3.898 10.793 1.00 52.34 100 LEU A N 1
ATOM 772 C CA . LEU A 1 100 ? -37.287 2.843 11.235 1.00 52.34 100 LEU A CA 1
ATOM 773 C C . LEU A 1 100 ? -37.872 3.165 12.618 1.00 52.34 100 LEU A C 1
ATOM 775 O O . LEU A 1 100 ? -39.064 2.841 12.824 1.00 52.34 100 LEU A O 1
#

Sequence (100 aa):
LPDIVIATSTRANQWVNNESLKLDALQHLIIDEADLVISYDGEEYLQSLAALLPPGVQKLMMSATLTEEIDTLKTLFFVDGEEPEVLDLSSEEAKEQTTL

Foldseek 3Di:
DDPDDDDQLVVVLVCVVVVVDDQPPAAEDEAEQQVCSCVPVHCVSLLSVLVRHDPNHHYYYYHPDDDVSVVVSCPRNPDPPRDDDDDDVVVVVVVVVVVD

Organism: Tanacetum cinerariifolium (NCBI:txid118510)

Radius of gyration: 15.56 Å; chains: 1; bounding box: 52×31×29 Å

Secondary structure (DSSP, 8-state):
--S-----HHHHHHHHHTTSS--TT--EEEESSHHHHHHHH-HHHHHHHHTTPPTT-EEEE--S---HHHHHHHHHHS-TT-PPP---HHHHHHHHHTT-

pLDDT: mean 87.8, std 9.69, range [52.34, 97.06]

InterPro domains:
  IPR011545 DEAD/DEAH-box helicase domain [PF00270] (2-72)
  IPR014001 Helicase superfamily 1/2, ATP-binding domain [PS51192] (1-84)
  IPR027417 P-loop containing nucleoside triphosphate hydrolase [G3DSA:3.40.50.300] (1-94)
  IPR027417 P-loop containing nucleoside triphosphate hydrolase [SSF52540] (2-80)
  IPR050079 DEAD box RNA helicase [PTHR47959] (2-79)